Protein AF-A0A401Q7V1-F1 (afdb_monomer)

Structure (mmCIF, N/CA/C/O backbone):
data_AF-A0A401Q7V1-F1
#
_entry.id   AF-A0A401Q7V1-F1
#
loop_
_atom_site.group_PDB
_atom_site.id
_atom_site.type_symbol
_atom_site.label_atom_id
_atom_site.label_alt_id
_atom_site.label_comp_id
_atom_site.label_asym_id
_atom_site.label_entity_id
_atom_site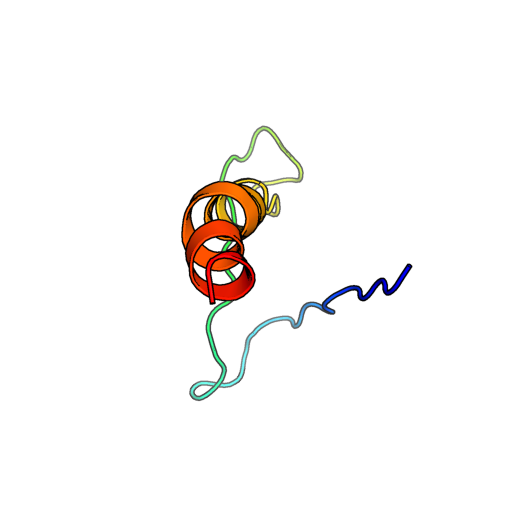.label_seq_id
_atom_site.pdbx_PDB_ins_code
_atom_site.Cartn_x
_atom_site.Cartn_y
_atom_site.Cartn_z
_atom_site.occupancy
_atom_site.B_iso_or_equiv
_atom_site.auth_seq_id
_atom_site.auth_comp_id
_atom_site.auth_asym_id
_atom_site.auth_atom_id
_atom_site.pdbx_PDB_model_num
ATOM 1 N N . LEU A 1 1 ? -1.893 -11.828 19.192 1.00 76.81 1 LEU A N 1
ATOM 2 C CA . LEU A 1 1 ? -1.596 -10.749 18.223 1.00 76.81 1 LEU A CA 1
ATOM 3 C C . LEU A 1 1 ? -1.578 -11.368 16.831 1.00 76.81 1 LEU A C 1
ATOM 5 O O . LEU A 1 1 ? -0.732 -12.220 16.590 1.00 76.81 1 LEU A O 1
ATOM 9 N N . PHE A 1 2 ? -2.524 -11.010 15.963 1.00 92.00 2 PHE A N 1
ATOM 10 C CA . PHE A 1 2 ? -2.567 -11.515 14.586 1.00 92.00 2 PHE A CA 1
ATOM 11 C C . PHE A 1 2 ? -1.751 -10.597 13.671 1.00 92.00 2 PHE A C 1
ATOM 13 O O . PHE A 1 2 ? -1.750 -9.381 13.856 1.00 92.00 2 PHE A O 1
ATOM 20 N N . ARG A 1 3 ? -1.028 -11.174 12.709 1.00 97.00 3 ARG A N 1
ATOM 21 C CA . ARG A 1 3 ? -0.23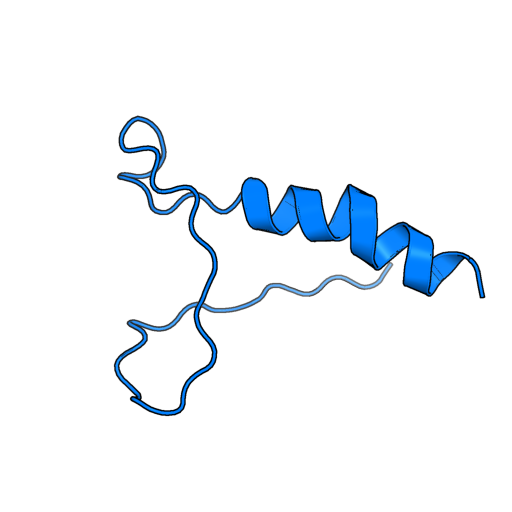4 -10.430 11.727 1.00 97.00 3 ARG A CA 1
ATOM 22 C C . ARG A 1 3 ? -0.318 -11.132 10.383 1.00 97.00 3 ARG A C 1
ATOM 24 O O . ARG A 1 3 ? -0.147 -12.344 10.316 1.00 97.00 3 ARG A O 1
ATOM 31 N N . ALA A 1 4 ? -0.523 -10.348 9.336 1.00 97.12 4 ALA A N 1
ATOM 32 C CA . ALA A 1 4 ? -0.466 -10.796 7.956 1.00 97.12 4 ALA A CA 1
ATOM 33 C C . ALA A 1 4 ? 0.462 -9.875 7.156 1.00 97.12 4 ALA A C 1
ATOM 35 O O . ALA A 1 4 ? 0.704 -8.732 7.547 1.00 97.12 4 ALA A O 1
ATOM 36 N N . ALA A 1 5 ? 0.975 -10.385 6.041 1.00 96.94 5 ALA A N 1
ATOM 37 C CA . ALA A 1 5 ? 1.675 -9.611 5.026 1.00 96.94 5 ALA A CA 1
ATOM 38 C C . ALA A 1 5 ? 1.005 -9.882 3.677 1.00 96.94 5 ALA A C 1
ATOM 40 O O . ALA A 1 5 ? 0.607 -11.016 3.406 1.00 96.94 5 ALA A O 1
ATOM 41 N N . VAL A 1 6 ? 0.869 -8.845 2.852 1.00 95.88 6 VAL A N 1
ATOM 42 C CA . VAL A 1 6 ? 0.215 -8.942 1.542 1.00 95.88 6 VAL A CA 1
ATOM 43 C C . VAL A 1 6 ? 1.301 -9.085 0.469 1.00 95.88 6 VAL A C 1
ATOM 45 O O . VAL A 1 6 ? 2.204 -8.244 0.426 1.00 95.88 6 VAL A O 1
ATOM 48 N N . PRO A 1 7 ? 1.277 -10.149 -0.358 1.00 95.00 7 PRO A N 1
ATOM 49 C CA . PRO A 1 7 ? 2.214 -10.296 -1.465 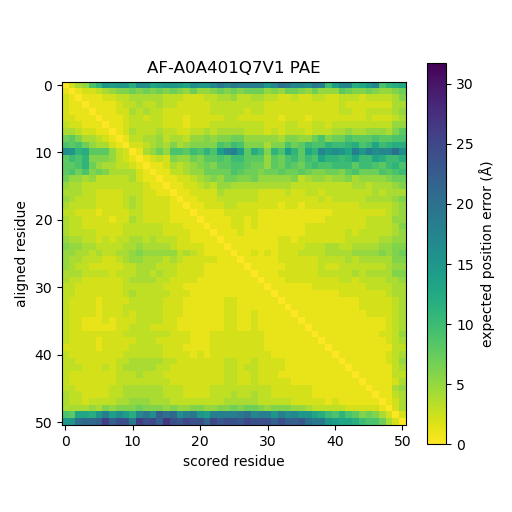1.00 95.00 7 PRO A CA 1
ATOM 50 C C . PRO A 1 7 ? 1.907 -9.273 -2.562 1.00 95.00 7 PRO A C 1
ATOM 52 O O . PRO A 1 7 ? 0.818 -8.709 -2.608 1.00 95.00 7 PRO A O 1
ATOM 55 N N . SER A 1 8 ? 2.864 -9.061 -3.462 1.00 92.62 8 SER A N 1
ATOM 56 C CA . SER A 1 8 ? 2.685 -8.187 -4.618 1.00 92.62 8 SER A CA 1
ATOM 57 C C . SER A 1 8 ? 2.955 -8.935 -5.916 1.00 92.62 8 SER A C 1
ATOM 59 O O . SER A 1 8 ? 3.904 -9.721 -5.995 1.00 92.62 8 SER A O 1
ATOM 61 N N . GLY A 1 9 ? 2.112 -8.687 -6.917 1.00 86.62 9 GLY A N 1
ATOM 62 C CA . GLY A 1 9 ? 2.278 -9.195 -8.275 1.00 86.62 9 GLY A CA 1
ATOM 63 C C . GLY A 1 9 ? 2.922 -8.171 -9.211 1.00 86.62 9 GLY A C 1
ATOM 64 O O . GLY A 1 9 ? 3.005 -6.982 -8.919 1.00 86.62 9 GLY A O 1
ATOM 65 N N . ALA A 1 10 ? 3.320 -8.616 -10.406 1.00 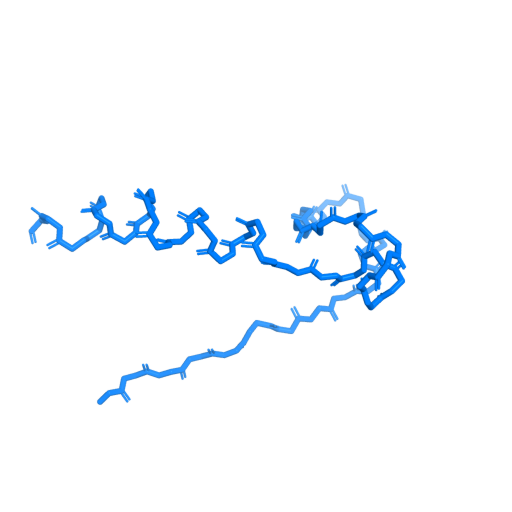82.00 10 ALA A N 1
ATOM 66 C CA . ALA A 1 10 ? 3.649 -7.697 -11.503 1.00 82.00 10 ALA A CA 1
ATOM 67 C C . ALA A 1 10 ? 2.407 -6.946 -12.044 1.00 82.00 10 ALA A C 1
ATOM 69 O O . ALA A 1 10 ? 2.558 -6.053 -12.871 1.00 82.00 10 ALA A O 1
ATOM 70 N N . SER A 1 11 ? 1.210 -7.322 -11.569 1.00 71.94 11 SER A N 1
ATOM 71 C CA . SER A 1 11 ? -0.113 -6.780 -11.896 1.00 71.94 11 SER A CA 1
ATOM 72 C C . SER A 1 11 ? -0.381 -6.692 -13.400 1.00 71.94 11 SER A C 1
ATOM 74 O O . SER A 1 11 ? -0.519 -5.621 -13.983 1.00 71.94 11 SER A O 1
ATOM 76 N N . THR A 1 12 ? -0.379 -7.859 -14.052 1.00 83.81 12 THR A N 1
ATOM 77 C CA . THR A 1 12 ? -0.570 -7.973 -15.514 1.00 83.81 12 THR A CA 1
ATOM 78 C C . THR A 1 12 ? -1.975 -8.424 -15.904 1.00 83.81 12 THR A C 1
ATOM 80 O O . THR A 1 12 ? -2.354 -8.308 -17.069 1.00 83.81 12 THR A O 1
ATOM 83 N N . GLY A 1 13 ? -2.766 -8.925 -14.950 1.00 87.00 13 GLY A N 1
ATOM 84 C CA . GLY A 1 13 ? -4.151 -9.290 -15.187 1.00 87.00 13 GLY A CA 1
ATOM 85 C C . GLY A 1 13 ? -5.034 -8.055 -15.325 1.00 87.00 13 GLY A C 1
ATOM 86 O O . GLY A 1 13 ? -5.132 -7.232 -14.422 1.00 87.00 13 GLY A O 1
ATOM 87 N N . ILE A 1 14 ? -5.749 -7.959 -16.444 1.00 89.12 14 ILE A N 1
ATOM 88 C CA . ILE A 1 14 ? -6.657 -6.838 -16.743 1.00 89.12 14 ILE A CA 1
ATOM 89 C C . ILE A 1 14 ? -7.876 -6.756 -15.807 1.00 89.12 14 ILE A C 1
ATOM 91 O O . ILE A 1 14 ? -8.595 -5.762 -15.818 1.00 89.12 14 ILE A O 1
ATOM 95 N N . TYR A 1 15 ? -8.114 -7.808 -15.020 1.00 93.31 15 TYR A N 1
ATOM 96 C CA . TYR A 1 15 ? -9.194 -7.905 -14.038 1.00 93.31 15 TYR A CA 1
ATOM 97 C C . TYR A 1 15 ? -8.675 -7.960 -12.593 1.00 93.31 15 TYR A C 1
ATOM 99 O O . TYR A 1 15 ? -9.445 -8.243 -11.678 1.00 93.31 15 TYR A O 1
ATOM 107 N N . GLU A 1 16 ? -7.377 -7.736 -12.372 1.00 92.44 16 GLU A N 1
ATOM 108 C CA . GLU A 1 16 ? -6.815 -7.674 -11.024 1.00 92.44 16 GLU A CA 1
ATOM 109 C C . GLU A 1 16 ? -7.154 -6.341 -10.347 1.00 92.44 16 GLU A C 1
ATOM 111 O O . GLU A 1 16 ? -7.268 -5.295 -10.990 1.00 92.44 16 GLU A O 1
ATOM 116 N N . ALA A 1 17 ? -7.290 -6.372 -9.020 1.00 92.75 17 ALA A N 1
ATOM 117 C CA . ALA A 1 17 ? -7.338 -5.148 -8.235 1.00 92.75 17 ALA A CA 1
ATOM 118 C C . ALA A 1 17 ? -5.978 -4.437 -8.295 1.00 92.75 17 ALA A C 1
ATOM 120 O O . ALA A 1 17 ? -4.928 -5.073 -8.207 1.00 92.75 17 ALA A O 1
ATOM 121 N N . LEU A 1 18 ? -6.004 -3.109 -8.412 1.00 90.62 18 LEU A N 1
ATOM 122 C CA . LEU A 1 18 ? -4.788 -2.308 -8.503 1.00 90.62 18 LEU A CA 1
ATOM 123 C C . LEU A 1 18 ? -4.126 -2.144 -7.132 1.00 90.62 18 LEU A C 1
ATOM 125 O O . LEU A 1 18 ? -4.766 -1.757 -6.153 1.00 90.62 18 LEU A O 1
ATOM 129 N N . GLU A 1 19 ? -2.818 -2.376 -7.082 1.00 93.69 19 GLU A N 1
ATOM 130 C CA . GLU A 1 19 ? -2.006 -2.109 -5.897 1.00 93.69 19 GLU A CA 1
ATOM 131 C C . GLU A 1 19 ? -1.664 -0.615 -5.784 1.00 93.69 19 GLU A C 1
ATOM 133 O O . GLU A 1 19 ? -1.201 0.008 -6.743 1.00 93.69 19 GLU A O 1
ATOM 138 N N . LEU A 1 20 ? -1.825 -0.038 -4.589 1.00 96.06 20 LEU A N 1
ATOM 139 C CA . LEU A 1 20 ? -1.496 1.365 -4.335 1.00 96.06 20 LEU A CA 1
ATOM 140 C C . LEU A 1 20 ? -0.003 1.543 -4.026 1.00 96.06 20 LEU A C 1
ATOM 142 O O . LEU A 1 20 ? 0.526 0.938 -3.091 1.00 96.06 20 LEU A O 1
ATOM 146 N N . ARG A 1 21 ? 0.667 2.405 -4.799 1.00 96.38 21 ARG A N 1
ATOM 147 C CA . ARG A 1 21 ? 2.096 2.733 -4.668 1.00 96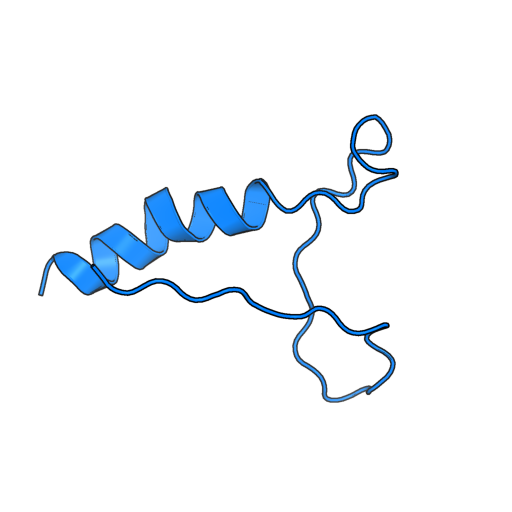.38 21 ARG A CA 1
ATOM 148 C C . ARG A 1 21 ? 2.306 4.227 -4.464 1.00 96.38 21 ARG A C 1
ATOM 150 O O . ARG A 1 21 ? 1.611 5.037 -5.068 1.00 96.38 21 ARG A O 1
ATOM 157 N N . ASP A 1 22 ? 3.323 4.573 -3.678 1.00 97.12 22 ASP A N 1
ATOM 158 C CA . ASP A 1 22 ? 3.661 5.959 -3.333 1.00 97.12 22 ASP A CA 1
ATOM 159 C C . ASP A 1 22 ? 4.120 6.771 -4.558 1.00 97.12 22 ASP A C 1
ATOM 161 O O . ASP A 1 22 ? 3.996 7.991 -4.567 1.00 97.12 22 ASP A O 1
ATOM 165 N N . ASN A 1 23 ? 4.696 6.121 -5.579 1.00 96.12 23 ASN A N 1
ATOM 166 C CA . ASN A 1 23 ? 5.288 6.750 -6.772 1.00 96.12 23 ASN A CA 1
ATOM 167 C C . ASN A 1 23 ? 6.391 7.797 -6.493 1.00 96.12 23 ASN A C 1
ATOM 169 O O . ASN A 1 23 ? 6.901 8.435 -7.415 1.00 96.12 23 ASN A O 1
ATOM 173 N N . ASP A 1 24 ? 6.838 7.918 -5.243 1.00 97.69 24 ASP A N 1
ATOM 174 C CA . ASP A 1 24 ? 7.994 8.714 -4.846 1.00 97.69 24 ASP A CA 1
ATOM 175 C C . ASP A 1 24 ? 9.300 8.027 -5.272 1.00 97.69 24 ASP A C 1
ATOM 177 O O . ASP A 1 24 ? 9.770 7.074 -4.646 1.00 97.69 24 ASP A O 1
ATOM 181 N N . LYS A 1 25 ? 9.925 8.530 -6.340 1.00 96.88 25 LYS A N 1
ATOM 182 C CA . LYS A 1 25 ? 11.175 7.971 -6.878 1.00 96.88 25 LYS A CA 1
ATOM 183 C C . LYS A 1 25 ? 12.348 8.039 -5.896 1.00 96.88 25 LYS A C 1
ATOM 185 O O . LYS A 1 25 ? 13.263 7.228 -6.027 1.00 96.88 25 LYS A O 1
ATOM 190 N N . GLY A 1 26 ? 12.317 8.945 -4.914 1.00 97.44 26 GLY A N 1
ATOM 191 C CA . GLY A 1 26 ? 13.330 9.037 -3.861 1.00 97.44 26 GLY A CA 1
ATOM 192 C C . GLY A 1 26 ? 13.292 7.860 -2.882 1.00 97.44 26 GLY A C 1
ATOM 193 O O . GLY A 1 26 ? 14.267 7.618 -2.171 1.00 97.44 26 GLY A O 1
ATOM 194 N N . ARG A 1 27 ? 12.199 7.085 -2.870 1.00 97.38 27 ARG A N 1
ATOM 195 C CA . ARG A 1 27 ? 11.994 5.947 -1.969 1.00 97.38 27 ARG A CA 1
ATOM 196 C C . ARG A 1 27 ? 11.643 4.688 -2.746 1.00 97.38 27 ARG A C 1
ATOM 198 O O . ARG A 1 27 ? 10.605 4.599 -3.395 1.00 97.38 27 ARG A O 1
ATOM 205 N N . PHE A 1 28 ? 12.504 3.676 -2.656 1.00 97.06 28 PHE A N 1
ATOM 206 C CA . PHE A 1 28 ? 12.291 2.375 -3.306 1.00 97.06 28 PHE A CA 1
ATOM 207 C C . PHE A 1 28 ? 11.931 2.486 -4.802 1.00 97.06 28 PHE A C 1
ATOM 209 O O . PHE A 1 28 ? 11.137 1.694 -5.309 1.00 97.06 28 PHE A O 1
ATOM 216 N N . LEU A 1 29 ? 12.482 3.481 -5.512 1.00 96.38 29 LEU A N 1
ATOM 217 C CA . LEU A 1 29 ? 12.189 3.747 -6.927 1.00 96.38 29 LEU A CA 1
ATOM 218 C C . LEU A 1 29 ? 10.685 3.953 -7.216 1.00 96.38 29 LEU A C 1
ATOM 220 O O . LEU A 1 29 ? 10.197 3.538 -8.265 1.00 96.38 29 LEU A O 1
ATOM 224 N N . GLY A 1 30 ? 9.933 4.545 -6.283 1.00 96.56 30 GLY A N 1
ATOM 225 C CA . GLY A 1 30 ? 8.485 4.754 -6.406 1.00 96.56 30 GLY A CA 1
ATOM 226 C C . GLY A 1 30 ? 7.623 3.597 -5.905 1.00 96.56 30 GLY A C 1
ATOM 227 O O . GLY A 1 30 ? 6.402 3.719 -5.877 1.00 96.56 30 GLY A O 1
ATOM 228 N N . LYS A 1 31 ? 8.225 2.483 -5.468 1.00 96.00 31 LYS A N 1
ATOM 229 C CA . LYS A 1 31 ? 7.497 1.268 -5.054 1.00 96.00 31 LYS A CA 1
ATOM 230 C C . LYS A 1 31 ? 7.076 1.254 -3.581 1.00 96.00 31 LYS A C 1
ATOM 232 O O . LYS A 1 31 ? 6.601 0.222 -3.100 1.00 96.00 31 LYS A O 1
ATOM 237 N N . GLY A 1 32 ? 7.262 2.366 -2.866 1.00 97.69 32 GLY A N 1
ATOM 238 C CA . GLY A 1 32 ? 6.777 2.536 -1.495 1.00 97.69 32 GLY A CA 1
ATOM 239 C C . GLY A 1 32 ? 5.258 2.346 -1.378 1.00 97.69 32 GLY A C 1
ATOM 240 O O . GLY A 1 32 ? 4.549 2.377 -2.383 1.00 97.69 32 GLY A O 1
ATOM 241 N N . VAL A 1 33 ? 4.773 2.120 -0.155 1.00 98.00 33 VAL A N 1
ATOM 242 C CA . VAL A 1 33 ? 3.354 1.846 0.153 1.00 98.00 33 VAL A CA 1
ATOM 243 C C . VAL A 1 33 ? 2.852 2.617 1.383 1.00 98.00 33 VAL A C 1
ATOM 245 O O . VAL A 1 33 ? 1.879 2.212 2.017 1.00 98.00 33 VAL A O 1
ATOM 248 N N . LEU A 1 34 ? 3.519 3.708 1.776 1.00 98.25 34 LEU A N 1
ATOM 249 C CA . LEU A 1 34 ? 3.111 4.483 2.953 1.00 98.25 34 LEU A CA 1
ATOM 250 C C . LEU A 1 34 ? 1.712 5.076 2.804 1.00 98.25 34 LEU A C 1
ATOM 252 O O . LEU A 1 34 ? 0.999 5.169 3.799 1.00 98.25 34 LEU A O 1
ATOM 256 N N . GLN A 1 35 ? 1.291 5.417 1.586 1.00 98.12 35 GLN A N 1
ATOM 257 C CA . GLN A 1 35 ? -0.070 5.891 1.353 1.00 98.12 35 GLN A CA 1
ATOM 258 C C . GLN A 1 35 ? -1.111 4.818 1.707 1.00 98.12 35 GLN A C 1
ATOM 260 O O . GLN A 1 35 ? -2.089 5.106 2.394 1.00 98.12 35 GLN A O 1
ATOM 265 N N . ALA A 1 36 ? -0.875 3.564 1.306 1.00 98.12 36 ALA A N 1
ATOM 266 C CA . ALA A 1 36 ? -1.752 2.445 1.650 1.00 98.12 36 ALA A CA 1
ATOM 267 C C . ALA A 1 36 ? -1.791 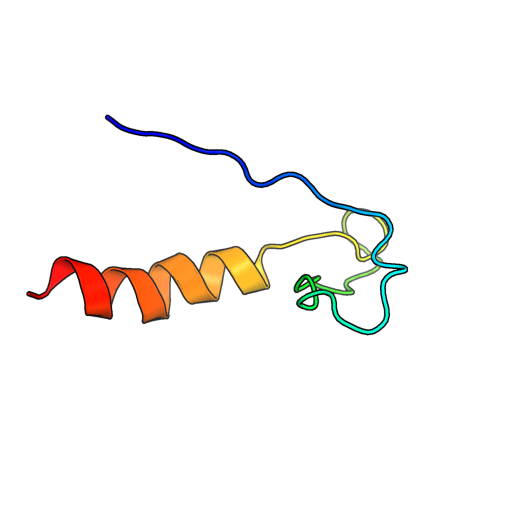2.198 3.167 1.00 98.12 36 ALA A C 1
ATOM 269 O O . ALA A 1 36 ? -2.858 1.960 3.728 1.00 98.12 36 ALA A O 1
ATOM 270 N N . VAL A 1 37 ? -0.641 2.313 3.842 1.00 98.25 37 VAL A N 1
ATOM 271 C CA . VAL A 1 37 ? -0.556 2.226 5.310 1.00 98.25 37 VAL A CA 1
ATOM 272 C C . VAL A 1 37 ? -1.360 3.345 5.982 1.00 98.25 37 VAL A C 1
ATOM 274 O O . VAL A 1 37 ? -2.080 3.071 6.938 1.00 98.25 37 VAL A O 1
ATOM 277 N N . GLY A 1 38 ? -1.292 4.576 5.464 1.00 98.50 38 GLY A N 1
ATOM 278 C CA . GLY A 1 38 ? -2.092 5.706 5.947 1.00 98.50 38 GLY A CA 1
ATOM 279 C C . GLY A 1 38 ? -3.595 5.445 5.837 1.00 98.50 38 GLY A C 1
ATOM 280 O O . GLY A 1 38 ? -4.309 5.561 6.825 1.00 98.50 38 GLY A O 1
ATOM 281 N N . HIS A 1 39 ? -4.079 4.967 4.683 1.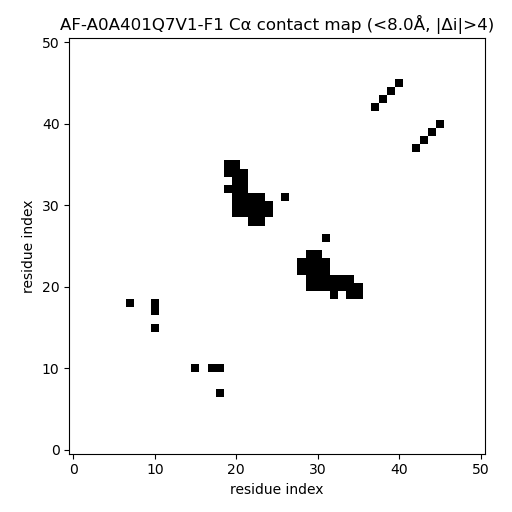00 98.12 39 HIS A N 1
ATOM 282 C CA . HIS A 1 39 ? -5.498 4.611 4.527 1.00 98.12 39 HIS A CA 1
ATOM 283 C C . HIS A 1 39 ? -5.958 3.533 5.523 1.00 98.12 39 HIS A C 1
ATOM 285 O O . HIS A 1 39 ? -7.082 3.593 6.025 1.00 98.12 39 HIS A O 1
ATOM 291 N N . ILE A 1 40 ? -5.100 2.557 5.839 1.00 97.50 40 ILE A N 1
ATOM 292 C CA . ILE A 1 40 ? -5.415 1.542 6.850 1.00 97.50 40 ILE A CA 1
ATOM 293 C C . ILE A 1 40 ? -5.537 2.180 8.231 1.00 97.50 40 ILE A C 1
ATOM 295 O O . ILE A 1 40 ? -6.556 1.995 8.889 1.00 97.50 40 ILE A O 1
ATOM 299 N N . ASN A 1 41 ? -4.525 2.930 8.661 1.00 97.62 41 ASN A N 1
ATOM 300 C CA . ASN A 1 41 ? -4.467 3.469 10.019 1.00 97.62 41 ASN A CA 1
ATOM 301 C C . ASN A 1 41 ? -5.509 4.564 10.270 1.00 97.62 41 ASN A C 1
ATOM 303 O O . ASN A 1 41 ? -6.091 4.605 11.351 1.00 97.62 41 ASN A O 1
ATOM 307 N N . ASP A 1 42 ? -5.757 5.419 9.277 1.00 97.56 42 ASP A N 1
ATOM 308 C CA . ASP A 1 42 ? -6.516 6.658 9.468 1.00 97.56 42 ASP A CA 1
ATOM 309 C C . ASP A 1 42 ? -7.974 6.545 9.006 1.00 97.56 42 ASP A C 1
ATOM 311 O O . ASP A 1 42 ? -8.811 7.349 9.406 1.00 97.56 42 ASP A O 1
ATOM 315 N N . THR A 1 43 ? -8.305 5.573 8.147 1.00 96.88 43 THR A N 1
ATOM 316 C CA . THR A 1 43 ? -9.660 5.427 7.580 1.00 96.88 43 THR A CA 1
ATOM 317 C C . THR A 1 43 ? -10.277 4.069 7.889 1.00 96.88 43 THR A C 1
ATOM 319 O O . THR A 1 43 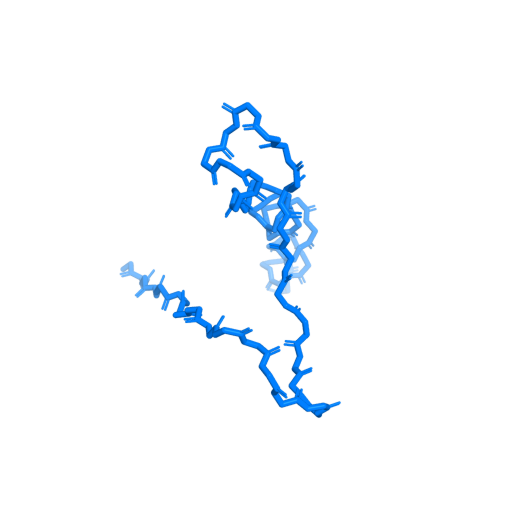? -11.362 4.004 8.462 1.00 96.88 43 THR A O 1
ATOM 322 N N . ILE A 1 44 ? -9.597 2.975 7.543 1.00 96.62 44 ILE A N 1
ATOM 323 C CA . ILE A 1 44 ? -10.175 1.629 7.666 1.00 96.62 44 ILE A CA 1
ATOM 324 C C . ILE A 1 44 ? -10.201 1.170 9.126 1.00 96.62 44 ILE A C 1
ATOM 326 O O . ILE A 1 44 ? -11.222 0.670 9.590 1.00 96.62 44 ILE A O 1
ATOM 330 N N . ALA A 1 45 ? -9.104 1.345 9.867 1.00 96.38 45 ALA A N 1
ATOM 331 C CA . ALA A 1 45 ? -9.018 0.898 11.252 1.00 96.38 45 ALA A CA 1
ATOM 332 C C . ALA A 1 45 ? -10.059 1.584 12.157 1.00 96.38 45 ALA A C 1
ATOM 334 O O . ALA A 1 45 ? -10.758 0.855 12.858 1.00 96.38 45 ALA A O 1
ATOM 335 N N . PRO A 1 46 ? -10.256 2.920 12.114 1.00 96.31 46 PRO A N 1
ATOM 336 C CA . PRO A 1 46 ? -11.330 3.559 12.867 1.00 96.31 46 PRO A CA 1
ATOM 337 C C . PRO A 1 46 ? -12.710 3.003 12.511 1.00 96.31 46 PRO A C 1
ATOM 339 O O . PRO A 1 46 ? -13.472 2.714 13.421 1.00 96.31 46 PRO A O 1
ATOM 342 N N . ALA A 1 47 ? -13.000 2.787 11.223 1.00 96.44 47 ALA A N 1
ATOM 343 C CA . ALA A 1 47 ? -14.302 2.299 10.768 1.00 96.44 47 ALA A CA 1
ATOM 344 C C . ALA A 1 47 ? -14.604 0.844 11.170 1.00 96.44 47 ALA A C 1
ATOM 346 O O . ALA A 1 47 ? -15.765 0.498 11.343 1.00 96.44 47 ALA A O 1
ATOM 347 N N . LEU A 1 48 ? -13.583 -0.011 11.300 1.00 95.69 48 LEU A N 1
ATOM 348 C CA . LEU A 1 48 ? -13.759 -1.427 11.653 1.00 95.69 48 LEU A CA 1
ATOM 349 C C . LEU A 1 48 ? -13.674 -1.705 13.156 1.00 95.69 48 LEU A C 1
ATOM 351 O O . LEU A 1 48 ? -14.211 -2.705 13.618 1.00 95.69 48 LEU A O 1
ATOM 355 N N . ILE A 1 49 ? -12.940 -0.880 13.906 1.00 93.62 49 ILE A N 1
ATOM 356 C CA . ILE A 1 49 ? -12.730 -1.076 15.349 1.00 93.62 49 ILE A CA 1
ATOM 357 C C . ILE A 1 49 ? -13.816 -0.363 16.168 1.00 93.62 49 ILE A C 1
ATOM 359 O O . ILE A 1 49 ? -14.025 -0.720 17.323 1.00 93.62 49 ILE A O 1
ATOM 363 N N . SER A 1 50 ? -14.498 0.641 15.606 1.00 74.31 50 SER A N 1
ATOM 364 C CA . SER A 1 50 ? -15.556 1.384 16.304 1.00 74.31 50 SER A CA 1
ATOM 365 C C . SER A 1 50 ? -16.913 0.673 16.382 1.00 74.31 50 SER A C 1
ATOM 367 O O . SER A 1 50 ? -17.844 1.273 16.918 1.00 74.31 50 SER A O 1
ATOM 369 N N . GLU A 1 51 ? -17.045 -0.536 15.825 1.00 53.59 51 GLU A N 1
ATOM 370 C CA . GLU A 1 51 ? -18.248 -1.378 15.968 1.00 53.59 51 GLU A CA 1
ATOM 371 C C . GLU A 1 51 ? -18.216 -2.260 17.224 1.00 53.59 51 GLU A C 1
ATOM 373 O O . GLU A 1 51 ? -17.128 -2.774 17.578 1.00 53.59 51 GLU A O 1
#

Nearest PDB structures (foldseek):
  1iyx-assembly1_B  TM=9.095E-01  e=1.565E-02  Enterococcus hirae

Mean predicted aligned error: 3.8 Å

Sequence (51 aa):
LFRAAVPSGASTGIYEALELRDNDKGRFLGKGVLQAVGHINDTIAPALISE

Secondary structure (DSSP, 8-state):
-------------TTSPPPP----TTTGGGT--HHHHHHIIIIIHHHHH--

Organism: Scyliorhinus torazame (NCBI:txid75743)

Solvent-accessible surface area (backbone atoms only — not comparable to full-atom values): 3485 Å² total; per-residue (Å²): 137,89,86,86,82,83,87,85,77,94,75,79,58,94,84,58,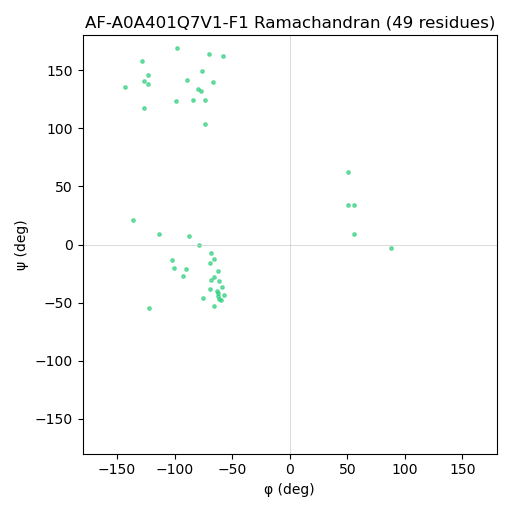84,83,80,70,57,53,61,43,61,94,40,76,75,14,66,36,44,64,61,54,52,46,47,41,67,73,50,48,44,57,69,66,65,75,110

InterPro domains:
  IPR000941 Enolase [PTHR11902] (1-50)
  IPR020811 Enolase, N-terminal [PF03952] (2-49)
  IPR020811 Enolase, N-terminal [SM01193] (1-49)
  IPR029017 Enolase-like, N-terminal [G3DSA:3.30.390.10] (1-51)
  IPR029017 Enolase-like, N-terminal [SSF54826] (2-50)

pLDDT: mean 93.05, std 8.27, range [53.59, 98.5]

Radius of gyration: 13.54 Å; Cα contacts (8 Å, |Δi|>4): 35; chains: 1; bounding box: 32×21×35 Å

Foldseek 3Di:
DDDDDDDDDPPPDPPDDDDDWCCPCVPPHRRHDVVVVCCVVPPVVCVVVVD